Protein AF-A0A2K3K9E8-F1 (afdb_monomer)

Secondary structure (DSSP, 8-state):
--HHHHHHT---HHHHHHHHHIIIIITTSBHHHHHHHHHHTT--HHHHHHHHHHTTS-EE-TTSBEE--HHHHHHHHHHHHHT-TT-GGG-SS--SHHHHHHHHHHHHHHHHHHH-

Structure (mmCIF, N/CA/C/O backbone):
data_AF-A0A2K3K9E8-F1
#
_entry.id   AF-A0A2K3K9E8-F1
#
loop_
_atom_site.group_PDB
_atom_site.id
_atom_site.type_symbol
_atom_site.label_atom_id
_atom_site.label_alt_id
_atom_site.label_comp_id
_atom_site.label_asym_id
_atom_site.label_entity_id
_atom_site.label_seq_id
_atom_site.pdbx_PDB_ins_code
_atom_site.Cartn_x
_atom_site.Cartn_y
_atom_site.Cartn_z
_atom_site.occupancy
_atom_site.B_iso_or_equiv
_atom_site.auth_seq_id
_atom_site.auth_comp_id
_atom_site.auth_asym_id
_atom_site.auth_atom_id
_atom_site.pdbx_PDB_model_num
ATOM 1 N N . GLN A 1 1 ? 6.143 -0.439 17.349 1.00 57.16 1 GLN A N 1
ATOM 2 C CA . GLN A 1 1 ? 6.301 -1.912 17.399 1.00 57.16 1 GLN A CA 1
ATOM 3 C C . GLN A 1 1 ? 4.987 -2.731 17.473 1.00 57.16 1 GLN A C 1
ATOM 5 O O . GLN A 1 1 ? 5.067 -3.923 17.709 1.00 57.16 1 GLN A O 1
ATOM 10 N N . LYS A 1 2 ? 3.790 -2.191 17.157 1.00 65.62 2 LYS A N 1
ATOM 11 C CA . LYS A 1 2 ? 2.567 -3.010 16.907 1.00 65.62 2 LYS A CA 1
ATOM 12 C C . LYS A 1 2 ? 2.126 -3.055 15.437 1.00 65.62 2 LYS A C 1
ATOM 14 O O . LYS A 1 2 ? 1.582 -4.054 14.990 1.00 65.62 2 LYS A O 1
ATOM 19 N N . LEU A 1 3 ? 2.392 -1.986 14.687 1.00 78.06 3 LEU A N 1
ATOM 20 C CA . LEU A 1 3 ? 1.928 -1.835 13.303 1.00 78.06 3 LEU A CA 1
ATOM 21 C C . LEU A 1 3 ? 2.586 -2.844 12.351 1.00 78.06 3 LEU A C 1
ATOM 23 O O . LEU A 1 3 ? 1.885 -3.501 11.588 1.00 78.06 3 LEU A O 1
ATOM 27 N N . ARG A 1 4 ? 3.908 -3.044 12.472 1.00 89.25 4 ARG A N 1
ATOM 28 C CA . ARG A 1 4 ? 4.657 -3.995 11.633 1.00 89.25 4 ARG A CA 1
ATOM 29 C C . ARG A 1 4 ? 4.178 -5.434 11.822 1.00 89.25 4 ARG A C 1
ATOM 31 O O . ARG A 1 4 ? 4.032 -6.136 10.840 1.00 89.2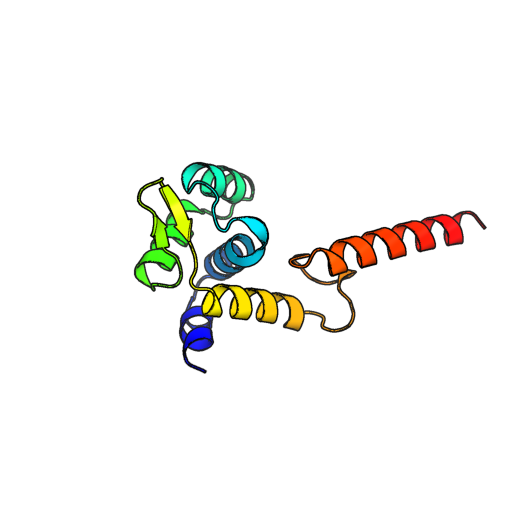5 4 ARG A O 1
ATOM 38 N N . ILE A 1 5 ? 3.792 -5.822 13.041 1.00 91.75 5 ILE A N 1
ATOM 39 C CA . ILE A 1 5 ? 3.251 -7.162 13.339 1.00 91.75 5 ILE A CA 1
ATOM 40 C C . ILE A 1 5 ? 1.990 -7.456 12.511 1.00 91.75 5 ILE A C 1
ATOM 42 O O . ILE A 1 5 ? 1.816 -8.568 12.022 1.00 91.75 5 ILE A O 1
ATOM 46 N N . SER A 1 6 ? 1.115 -6.461 12.323 1.00 91.31 6 SER A N 1
ATOM 47 C CA . SER A 1 6 ? -0.118 -6.639 11.539 1.00 91.31 6 SER A CA 1
ATOM 48 C C . SER A 1 6 ? 0.171 -6.854 10.048 1.00 91.31 6 SER A C 1
ATOM 50 O O . SER A 1 6 ? -0.521 -7.639 9.402 1.00 91.31 6 SER A O 1
ATOM 52 N N . TYR A 1 7 ? 1.207 -6.189 9.526 1.00 95.00 7 TYR A N 1
ATOM 53 C CA . TYR A 1 7 ? 1.707 -6.383 8.164 1.00 95.00 7 TYR A CA 1
ATOM 54 C C . TYR A 1 7 ? 2.465 -7.710 8.007 1.00 95.00 7 TYR A C 1
ATOM 56 O O . TYR A 1 7 ? 2.193 -8.468 7.081 1.00 95.00 7 TYR A O 1
ATOM 64 N N . ASP A 1 8 ? 3.383 -8.026 8.923 1.00 94.56 8 ASP A N 1
ATOM 65 C CA . ASP A 1 8 ? 4.199 -9.242 8.877 1.00 94.56 8 ASP A CA 1
ATOM 66 C C . ASP A 1 8 ? 3.322 -10.498 8.914 1.00 94.56 8 ASP A C 1
ATOM 68 O O . ASP A 1 8 ? 3.612 -11.461 8.204 1.00 94.56 8 ASP A O 1
ATOM 72 N N . GLY A 1 9 ? 2.212 -10.448 9.661 1.00 95.00 9 GLY A N 1
ATOM 73 C CA . GLY A 1 9 ? 1.214 -11.513 9.730 1.00 95.00 9 GLY A CA 1
ATOM 74 C C . GLY A 1 9 ? 0.343 -11.682 8.479 1.00 95.00 9 GLY A C 1
ATOM 75 O O . GLY A 1 9 ? -0.557 -12.522 8.503 1.00 95.00 9 GLY A O 1
ATOM 76 N N . LEU A 1 10 ? 0.511 -10.878 7.421 1.00 95.56 10 LEU A N 1
ATOM 77 C CA . LEU A 1 10 ? -0.083 -11.167 6.111 1.00 95.56 10 LEU A CA 1
ATOM 78 C C . LEU A 1 10 ? 0.653 -12.376 5.509 1.00 95.56 10 LEU A C 1
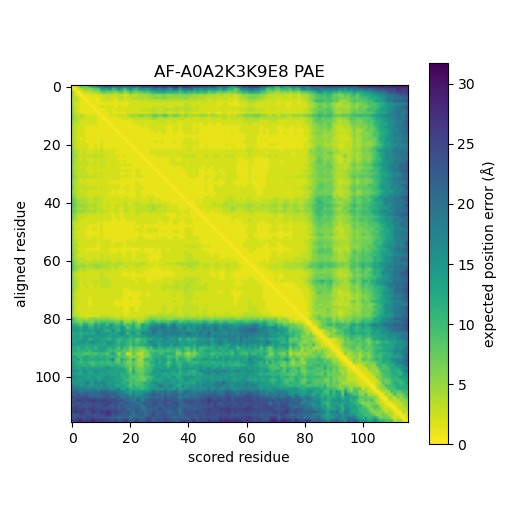ATOM 80 O O . LEU A 1 10 ? 1.856 -12.311 5.261 1.00 95.56 10 LEU A O 1
ATOM 84 N N . GLU A 1 11 ? -0.053 -13.486 5.312 1.00 91.56 11 GLU A N 1
ATOM 85 C CA . GLU A 1 11 ? 0.550 -14.738 4.821 1.00 91.56 11 GLU A CA 1
ATOM 86 C C . GLU A 1 11 ? 0.856 -14.679 3.321 1.00 91.56 11 GLU A C 1
ATOM 88 O O . GLU A 1 11 ? 1.868 -15.206 2.867 1.00 91.56 11 GLU A O 1
ATOM 93 N N . ASP A 1 12 ? 0.009 -13.984 2.565 1.00 94.69 12 ASP A N 1
ATOM 94 C CA . ASP A 1 12 ? 0.136 -13.842 1.121 1.00 94.69 12 ASP A CA 1
ATOM 95 C C . ASP A 1 12 ? 1.050 -12.658 0.755 1.00 94.69 12 ASP A C 1
ATOM 97 O O . ASP A 1 12 ? 0.791 -11.498 1.106 1.00 94.69 12 ASP A O 1
ATOM 101 N N . HIS A 1 13 ? 2.124 -12.958 0.022 1.00 93.75 13 HIS A N 1
ATOM 102 C CA . HIS A 1 13 ? 3.069 -11.969 -0.489 1.00 93.75 13 HIS A CA 1
ATOM 103 C C . HIS A 1 13 ? 2.421 -10.975 -1.458 1.00 93.75 13 HIS A C 1
ATOM 105 O O . HIS A 1 13 ? 2.749 -9.792 -1.407 1.00 93.75 13 HIS A O 1
ATOM 111 N N . THR A 1 14 ? 1.445 -11.400 -2.259 1.00 95.50 14 THR A N 1
ATOM 112 C CA . THR A 1 14 ? 0.704 -10.514 -3.161 1.00 95.50 14 THR A CA 1
ATOM 113 C C . THR A 1 14 ? -0.080 -9.459 -2.375 1.00 95.50 14 THR A C 1
ATOM 115 O O . THR A 1 14 ? -0.117 -8.293 -2.763 1.00 95.50 14 THR A O 1
ATOM 118 N N . ILE A 1 15 ? -0.638 -9.808 -1.210 1.00 97.31 15 ILE A N 1
ATOM 119 C CA . ILE A 1 15 ? -1.336 -8.841 -0.342 1.00 97.31 15 ILE A CA 1
ATOM 120 C C . ILE A 1 15 ? -0.347 -7.856 0.298 1.00 97.31 15 ILE A C 1
ATOM 122 O O . ILE A 1 15 ? -0.657 -6.668 0.435 1.00 97.31 15 ILE A O 1
ATOM 126 N N . LYS A 1 16 ? 0.858 -8.322 0.658 1.00 96.25 16 LYS A N 1
ATOM 127 C CA . LYS A 1 16 ? 1.951 -7.446 1.112 1.00 96.25 16 LYS A CA 1
ATOM 128 C C . LYS A 1 16 ? 2.358 -6.456 0.020 1.00 96.25 16 LYS A C 1
ATOM 130 O O . LYS A 1 16 ? 2.484 -5.268 0.307 1.00 96.25 16 LYS A O 1
ATOM 135 N N . ASP A 1 17 ? 2.480 -6.914 -1.221 1.00 95.19 17 ASP A N 1
ATOM 136 C CA . ASP A 1 17 ? 2.797 -6.054 -2.360 1.00 95.19 17 ASP A CA 1
ATOM 137 C C . ASP A 1 17 ? 1.715 -4.999 -2.611 1.00 95.19 17 ASP A C 1
ATOM 139 O O . ASP A 1 17 ? 2.037 -3.815 -2.717 1.00 95.19 17 ASP A O 1
ATOM 143 N N . ILE A 1 18 ? 0.434 -5.382 -2.575 1.00 97.12 18 ILE A N 1
ATOM 144 C CA . ILE A 1 18 ? -0.692 -4.439 -2.680 1.00 97.12 18 ILE A CA 1
ATOM 145 C C . ILE A 1 18 ? -0.629 -3.375 -1.575 1.00 97.12 18 ILE A C 1
ATOM 147 O O . ILE A 1 18 ? -0.854 -2.190 -1.837 1.00 97.12 18 ILE A O 1
ATOM 151 N N . PHE A 1 19 ? -0.320 -3.763 -0.333 1.00 97.19 19 PHE A N 1
ATOM 152 C CA . PHE A 1 19 ? -0.170 -2.810 0.769 1.00 97.19 19 PHE A CA 1
ATOM 153 C C . PHE A 1 19 ? 0.929 -1.778 0.479 1.00 97.19 19 PHE A C 1
ATOM 155 O O . PHE A 1 19 ? 0.705 -0.574 0.655 1.00 97.19 19 PHE A O 1
ATOM 162 N N . LEU A 1 20 ? 2.095 -2.238 0.012 1.00 95.38 20 LEU A N 1
ATOM 1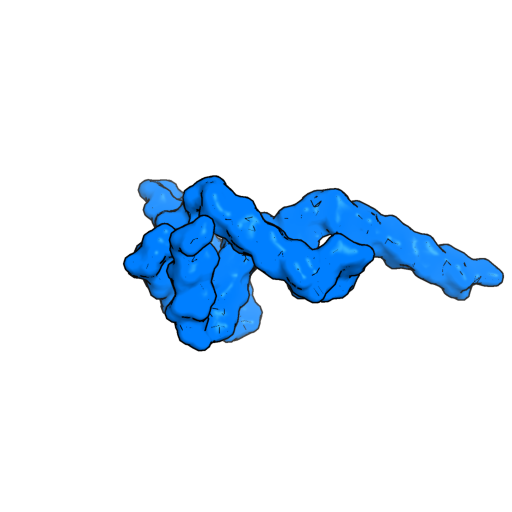63 C CA . LEU A 1 20 ? 3.228 -1.373 -0.312 1.00 95.38 20 LEU A CA 1
ATOM 164 C C . LEU A 1 20 ? 2.922 -0.461 -1.509 1.00 95.38 20 LEU A C 1
ATOM 166 O O . LEU A 1 20 ? 3.177 0.741 -1.435 1.00 95.38 20 LEU A O 1
ATOM 170 N N . ASP A 1 21 ? 2.286 -0.975 -2.561 1.00 95.25 21 ASP A N 1
ATOM 171 C CA . ASP A 1 21 ? 1.869 -0.173 -3.718 1.00 95.25 21 ASP A CA 1
ATOM 172 C C . ASP A 1 21 ? 0.898 0.936 -3.310 1.00 95.25 21 ASP A C 1
ATOM 174 O O . ASP A 1 21 ? 1.041 2.097 -3.712 1.00 95.25 21 ASP A O 1
ATOM 178 N N . ILE A 1 22 ? -0.076 0.613 -2.453 1.00 96.06 22 ILE A N 1
ATOM 179 C CA . ILE A 1 22 ? -1.046 1.598 -1.980 1.00 96.06 22 ILE A CA 1
ATOM 180 C C . ILE A 1 22 ? -0.365 2.680 -1.147 1.00 96.06 22 ILE A C 1
ATOM 182 O O . ILE A 1 22 ? -0.629 3.862 -1.378 1.00 96.06 22 ILE A O 1
ATOM 186 N N . CYS A 1 23 ? 0.512 2.308 -0.210 1.00 94.06 23 CYS A N 1
ATOM 187 C CA . CYS A 1 23 ? 1.166 3.269 0.679 1.00 94.06 23 CYS A CA 1
ATOM 188 C C . CYS A 1 23 ? 2.104 4.241 -0.066 1.00 94.06 23 CYS A C 1
ATOM 190 O O . CYS A 1 23 ? 2.270 5.395 0.355 1.00 94.06 23 CYS A O 1
ATOM 192 N N . CYS A 1 24 ? 2.665 3.798 -1.193 1.00 91.06 24 CYS A N 1
ATOM 193 C CA . CYS A 1 24 ? 3.549 4.597 -2.027 1.00 91.06 24 CYS A CA 1
ATOM 194 C C . CYS A 1 24 ? 2.784 5.472 -3.023 1.00 91.06 24 CYS A C 1
ATOM 196 O O . CYS A 1 24 ? 3.043 6.674 -3.086 1.00 91.06 24 CYS A O 1
ATOM 198 N N . PHE A 1 25 ? 1.805 4.917 -3.744 1.00 90.88 25 PHE A N 1
ATOM 199 C CA . PHE A 1 25 ? 1.271 5.564 -4.949 1.00 90.88 25 PHE A CA 1
ATOM 200 C C . PHE A 1 25 ? -0.234 5.854 -4.918 1.00 90.88 25 PHE A C 1
ATOM 202 O O . PHE A 1 25 ? -0.696 6.794 -5.571 1.00 90.88 25 PHE A O 1
ATOM 209 N N . PHE A 1 26 ? -1.023 5.070 -4.176 1.00 95.31 26 PHE A N 1
ATOM 210 C CA . PHE A 1 26 ? -2.481 5.042 -4.364 1.00 95.31 26 PHE A CA 1
ATOM 211 C C . PHE A 1 26 ? -3.324 5.579 -3.198 1.00 95.31 26 PHE A C 1
ATOM 213 O O . PHE A 1 26 ? -4.557 5.578 -3.286 1.00 95.31 26 PHE A O 1
ATOM 220 N N . ILE A 1 27 ? -2.716 6.116 -2.135 1.00 95.81 27 ILE A N 1
ATOM 221 C CA . ILE A 1 27 ? -3.465 6.857 -1.103 1.00 95.81 27 ILE A CA 1
ATOM 222 C C . ILE A 1 27 ? -4.246 8.017 -1.749 1.00 95.81 27 ILE A C 1
ATOM 224 O O . ILE A 1 27 ? -3.715 8.808 -2.526 1.00 95.81 27 ILE A O 1
ATOM 228 N N . GLY A 1 28 ? -5.536 8.127 -1.422 1.00 96.44 28 GLY A N 1
ATOM 229 C CA . GLY A 1 28 ? -6.442 9.152 -1.944 1.00 96.44 28 GLY A CA 1
ATOM 230 C C . GLY A 1 28 ? -6.999 8.864 -3.344 1.00 96.44 28 GLY A C 1
ATOM 231 O O . GLY A 1 28 ? -7.761 9.678 -3.877 1.00 96.44 28 GLY A O 1
ATOM 232 N N . LYS A 1 29 ? -6.659 7.724 -3.957 1.00 98.12 29 LYS A N 1
ATOM 233 C CA . LYS A 1 29 ? -7.225 7.280 -5.241 1.00 98.12 29 LYS A CA 1
ATOM 234 C C . LYS A 1 29 ? -8.481 6.434 -5.021 1.00 98.12 29 LYS A C 1
ATOM 236 O O . LYS A 1 29 ? -8.665 5.849 -3.956 1.00 98.12 29 LYS A O 1
ATOM 241 N N . LYS A 1 30 ? -9.375 6.399 -6.017 1.00 98.31 30 LYS A N 1
ATOM 242 C CA . LYS A 1 30 ? -10.621 5.612 -5.956 1.00 98.31 30 LYS A CA 1
ATOM 243 C C . LYS A 1 30 ? -10.302 4.115 -5.948 1.00 98.31 30 LYS A C 1
ATOM 245 O O . LYS A 1 30 ? -9.496 3.683 -6.762 1.00 98.31 30 LYS A O 1
ATOM 250 N N . ARG A 1 31 ? -10.988 3.327 -5.116 1.00 98.06 31 ARG A N 1
ATOM 251 C CA . ARG A 1 31 ? -10.785 1.871 -5.015 1.00 98.06 31 ARG A CA 1
ATOM 252 C C . ARG A 1 31 ? -10.854 1.164 -6.371 1.00 98.06 31 ARG A C 1
ATOM 254 O O . ARG A 1 31 ? -9.962 0.381 -6.667 1.00 98.06 31 ARG A O 1
ATOM 261 N N . ALA A 1 32 ? -11.872 1.462 -7.183 1.00 97.62 32 ALA A N 1
ATOM 262 C CA . ALA A 1 32 ? -12.051 0.836 -8.499 1.00 97.62 32 ALA A CA 1
ATOM 263 C C . ALA A 1 32 ? -10.832 1.068 -9.407 1.00 97.62 32 ALA A C 1
ATOM 265 O O . ALA A 1 32 ? -10.224 0.116 -9.867 1.00 97.62 32 ALA A O 1
ATOM 266 N N . TYR A 1 33 ? -10.384 2.323 -9.517 1.00 98.00 33 TYR A N 1
ATOM 267 C CA . TYR A 1 33 ? -9.191 2.689 -10.289 1.00 98.00 33 TYR A CA 1
ATOM 268 C C . TYR A 1 33 ? -7.933 1.934 -9.838 1.00 98.00 33 TYR A C 1
ATOM 270 O O . TYR A 1 33 ? -7.145 1.479 -10.658 1.00 98.00 33 TYR A O 1
ATOM 278 N N . VAL A 1 34 ? -7.735 1.807 -8.524 1.00 97.88 34 VAL A N 1
ATOM 279 C CA . VAL A 1 34 ? -6.581 1.082 -7.975 1.00 97.88 34 VAL A CA 1
ATOM 280 C 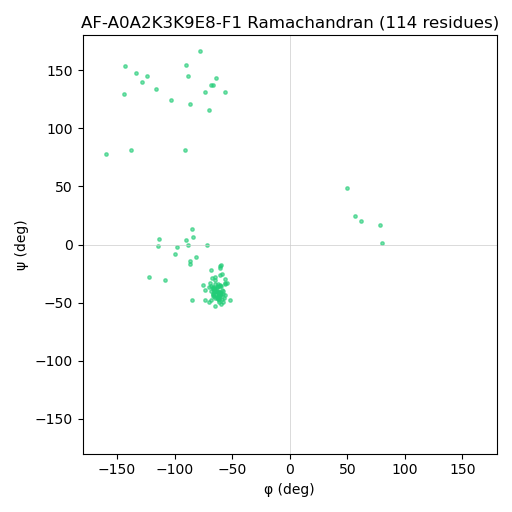C . VAL A 1 34 ? -6.691 -0.413 -8.263 1.00 97.88 34 VAL A C 1
ATOM 282 O O . VAL A 1 34 ? -5.697 -1.037 -8.617 1.00 97.88 34 VAL A O 1
ATOM 285 N N . SER A 1 35 ? -7.897 -0.973 -8.155 1.00 97.88 35 SER A N 1
ATOM 286 C CA . SER A 1 35 ? -8.144 -2.394 -8.413 1.00 97.88 35 SER A CA 1
ATOM 287 C C . SER A 1 35 ? -7.897 -2.727 -9.883 1.00 97.88 35 SER A C 1
ATOM 289 O O . SER A 1 35 ? -7.185 -3.683 -10.157 1.00 97.88 35 SER A O 1
ATOM 291 N N . ASP A 1 36 ? -8.372 -1.895 -10.816 1.00 98.00 36 ASP A N 1
ATOM 292 C CA . ASP A 1 36 ? -8.158 -2.077 -12.258 1.00 98.00 36 ASP A CA 1
ATOM 293 C C . ASP A 1 36 ? -6.666 -2.134 -12.617 1.00 98.00 36 ASP A C 1
ATOM 295 O O . ASP A 1 36 ? -6.230 -3.032 -13.337 1.00 98.00 36 ASP A O 1
ATOM 299 N N . ILE A 1 37 ? -5.862 -1.212 -12.075 1.00 97.50 37 ILE A N 1
ATOM 300 C CA . ILE A 1 37 ? -4.414 -1.169 -12.329 1.00 97.50 37 ILE A CA 1
ATOM 301 C C . ILE A 1 37 ? -3.724 -2.413 -11.775 1.00 97.50 37 ILE A C 1
ATOM 303 O O . ILE A 1 37 ? -2.995 -3.090 -12.495 1.00 97.50 37 ILE A O 1
ATOM 307 N N . LEU A 1 38 ? -3.951 -2.721 -10.499 1.00 96.25 38 LEU A N 1
ATOM 308 C CA . LEU A 1 38 ? -3.262 -3.821 -9.828 1.00 96.25 38 LEU A CA 1
ATOM 309 C C . LEU A 1 38 ? -3.721 -5.191 -10.367 1.00 96.25 38 LEU A C 1
ATOM 311 O O . LEU A 1 38 ? -2.909 -6.107 -10.484 1.00 96.25 38 LEU A O 1
ATOM 315 N N . ASN A 1 39 ? -4.986 -5.329 -10.775 1.00 95.38 39 ASN A N 1
ATOM 316 C CA . ASN A 1 39 ? -5.483 -6.510 -11.487 1.00 95.38 39 ASN A CA 1
ATOM 317 C C . ASN A 1 39 ? -4.857 -6.645 -12.878 1.00 95.38 39 ASN A C 1
ATOM 319 O O . ASN A 1 39 ? -4.517 -7.757 -13.275 1.00 95.38 39 ASN A O 1
ATOM 323 N N . GLY A 1 40 ? -4.644 -5.533 -13.590 1.00 95.06 40 GLY A N 1
ATOM 324 C CA . GLY A 1 40 ? -3.878 -5.517 -14.840 1.00 95.06 40 GLY A CA 1
ATOM 325 C C . GLY A 1 40 ? -2.443 -6.034 -14.675 1.00 95.06 40 GLY A C 1
ATOM 326 O O . GLY A 1 40 ? -1.881 -6.582 -15.620 1.00 95.06 40 GLY A O 1
ATOM 327 N N . CYS A 1 41 ? -1.883 -5.937 -13.464 1.00 91.88 41 CYS A N 1
ATOM 328 C CA . CYS A 1 41 ? -0.588 -6.507 -13.085 1.00 91.88 41 CYS A CA 1
ATOM 329 C C . CYS A 1 41 ? -0.667 -7.946 -12.532 1.00 91.88 41 CYS A C 1
ATOM 331 O O . CYS A 1 41 ? 0.349 -8.481 -12.099 1.00 91.88 41 CYS A O 1
ATOM 333 N N . GLY A 1 42 ? -1.847 -8.579 -12.511 1.00 91.62 42 GLY A N 1
ATOM 334 C CA . GLY A 1 42 ? -2.033 -9.946 -12.008 1.00 91.62 42 GLY A CA 1
ATOM 335 C C . GLY A 1 42 ? -2.084 -10.080 -10.480 1.00 91.62 42 GLY A C 1
ATOM 336 O O . GLY A 1 42 ? -1.929 -11.183 -9.968 1.00 91.62 42 GLY A O 1
ATOM 337 N N . LEU A 1 43 ? -2.306 -8.987 -9.736 1.00 91.75 43 LEU A N 1
ATOM 338 C CA . LEU A 1 43 ? -2.243 -8.992 -8.265 1.00 91.75 43 LEU A CA 1
ATOM 339 C C . LEU A 1 43 ? -3.566 -9.350 -7.565 1.00 91.75 43 LEU A C 1
ATOM 341 O O . LEU A 1 43 ? -3.607 -9.374 -6.342 1.00 91.75 43 LEU A O 1
ATOM 345 N N . HIS A 1 44 ? -4.659 -9.610 -8.291 1.00 93.31 44 HIS A N 1
ATOM 346 C CA . HIS A 1 44 ? -5.968 -9.945 -7.692 1.00 93.31 44 HIS A CA 1
ATOM 347 C C . HIS A 1 44 ? -6.401 -8.956 -6.585 1.00 93.31 44 HIS A C 1
ATOM 349 O O . HIS A 1 44 ? -6.805 -9.321 -5.475 1.00 93.31 44 HIS A O 1
ATOM 355 N N . ALA A 1 45 ? -6.296 -7.670 -6.906 1.00 95.75 45 ALA A N 1
ATOM 356 C CA . ALA A 1 45 ? -6.385 -6.536 -6.005 1.00 95.75 45 ALA A CA 1
ATOM 357 C C . ALA A 1 45 ? -7.678 -6.474 -5.192 1.00 95.75 45 ALA A C 1
ATOM 359 O O . ALA A 1 45 ? -7.647 -6.035 -4.046 1.00 95.75 45 ALA A O 1
ATOM 360 N N . ASP A 1 46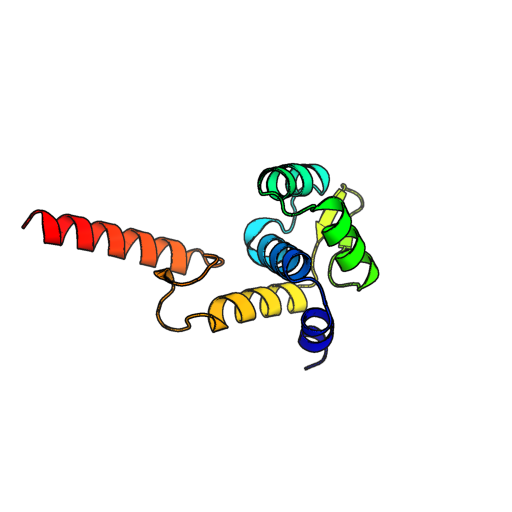 ? -8.806 -6.928 -5.739 1.00 96.81 46 ASP A N 1
ATOM 361 C CA . ASP A 1 46 ? -10.086 -6.914 -5.028 1.00 96.81 46 ASP A CA 1
ATOM 362 C C . ASP A 1 46 ? -10.051 -7.747 -3.742 1.00 96.81 46 ASP A C 1
ATOM 364 O O . ASP A 1 46 ? -10.551 -7.296 -2.706 1.00 96.81 46 ASP A O 1
ATOM 368 N N . ILE A 1 47 ? -9.414 -8.924 -3.796 1.00 96.62 47 ILE A N 1
ATOM 369 C CA . ILE A 1 47 ? -9.242 -9.821 -2.647 1.00 96.62 47 ILE A CA 1
ATOM 370 C C . ILE A 1 47 ? -8.251 -9.199 -1.664 1.00 96.62 47 ILE A C 1
ATOM 372 O O . ILE A 1 47 ? -8.557 -9.063 -0.478 1.00 96.62 47 ILE A O 1
ATOM 376 N N . GLY A 1 48 ? -7.090 -8.754 -2.152 1.00 97.38 48 GLY A N 1
ATOM 377 C CA . GLY A 1 48 ? -6.068 -8.159 -1.291 1.00 97.38 48 GLY A CA 1
ATOM 378 C C . GLY A 1 48 ? -6.555 -6.897 -0.574 1.00 97.38 48 GLY A C 1
ATOM 379 O O . GLY A 1 48 ? -6.361 -6.758 0.631 1.00 97.38 48 GLY A O 1
ATOM 380 N N . ILE A 1 49 ? -7.268 -6.005 -1.268 1.00 98.00 49 ILE A N 1
ATOM 381 C CA . ILE A 1 49 ? -7.857 -4.795 -0.676 1.00 98.00 49 ILE A CA 1
ATOM 382 C C . ILE A 1 49 ? -8.888 -5.156 0.397 1.00 98.00 49 ILE A C 1
ATOM 384 O O . ILE A 1 49 ? -8.906 -4.506 1.442 1.00 98.00 49 ILE A O 1
ATOM 388 N N . ALA A 1 50 ? -9.724 -6.177 0.176 1.00 97.94 50 ALA A N 1
ATOM 389 C CA . ALA A 1 50 ? -10.683 -6.632 1.182 1.00 97.94 50 ALA A CA 1
ATOM 390 C C . ALA A 1 50 ? -9.974 -7.117 2.459 1.00 97.94 50 ALA A C 1
ATOM 392 O O . ALA A 1 50 ? -10.281 -6.632 3.546 1.00 97.94 50 ALA A O 1
ATOM 393 N N . VAL A 1 51 ? -8.943 -7.959 2.325 1.00 97.81 51 VAL A N 1
ATOM 394 C CA . VAL A 1 51 ? -8.149 -8.455 3.465 1.00 97.81 51 VAL A CA 1
ATOM 395 C C . VAL A 1 51 ? -7.464 -7.316 4.228 1.00 97.81 51 VAL A C 1
ATOM 397 O O . VAL A 1 51 ? -7.440 -7.311 5.462 1.00 97.81 51 VAL A O 1
ATOM 400 N N . LEU A 1 52 ? -6.919 -6.322 3.522 1.00 98.00 52 LEU A N 1
ATOM 401 C CA . LEU A 1 52 ? -6.292 -5.161 4.158 1.00 98.00 52 LEU A CA 1
ATOM 402 C C . LEU A 1 52 ? -7.302 -4.307 4.939 1.00 98.00 52 LEU A C 1
ATOM 404 O O . LEU A 1 52 ? -6.946 -3.755 5.983 1.00 98.00 52 LEU A O 1
ATOM 408 N N . ILE A 1 53 ? -8.548 -4.203 4.467 1.00 97.75 53 ILE A N 1
ATOM 409 C CA . ILE A 1 53 ? -9.630 -3.517 5.187 1.00 97.75 53 ILE A CA 1
ATOM 410 C C . ILE A 1 53 ? -10.018 -4.300 6.443 1.00 97.75 53 ILE A C 1
ATOM 412 O O . ILE A 1 53 ? -10.066 -3.714 7.525 1.00 97.75 53 ILE A O 1
ATOM 416 N N . ASP A 1 54 ? -10.215 -5.614 6.326 1.00 97.25 54 ASP A N 1
ATOM 417 C CA . ASP A 1 54 ? -10.594 -6.481 7.450 1.00 97.25 54 ASP A CA 1
ATOM 418 C C . ASP A 1 54 ? -9.543 -6.459 8.568 1.00 97.25 54 ASP A C 1
ATOM 420 O O . ASP A 1 54 ? -9.869 -6.448 9.755 1.00 97.25 54 ASP A O 1
ATOM 424 N N . ARG A 1 55 ? -8.260 -6.352 8.201 1.00 95.62 55 ARG A N 1
ATOM 425 C CA . ARG A 1 55 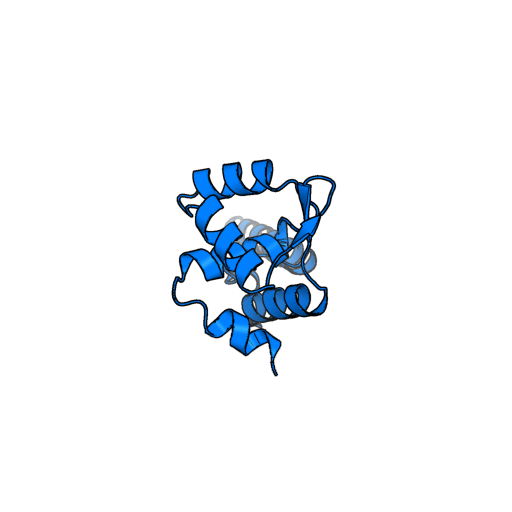? -7.146 -6.210 9.151 1.00 95.62 55 ARG A CA 1
ATOM 426 C C . ARG A 1 55 ? -6.894 -4.779 9.620 1.00 95.62 55 ARG A C 1
ATOM 428 O O . ARG A 1 55 ? -5.911 -4.531 10.314 1.00 95.62 55 ARG A O 1
ATOM 435 N N . SER A 1 56 ? -7.757 -3.827 9.260 1.00 95.50 56 SER A N 1
ATOM 436 C CA . SER A 1 56 ? -7.619 -2.403 9.604 1.00 95.50 56 SER A CA 1
ATOM 437 C C . SER A 1 56 ? -6.296 -1.770 9.137 1.00 95.50 56 SER A C 1
ATOM 439 O O . SER A 1 56 ? -5.843 -0.765 9.688 1.00 95.50 56 SER A O 1
ATOM 441 N N . LEU A 1 57 ? -5.676 -2.345 8.104 1.00 97.00 57 LEU A N 1
ATOM 442 C CA . LEU A 1 57 ? -4.470 -1.829 7.453 1.00 97.00 57 LEU A CA 1
ATOM 443 C C . LEU A 1 57 ? -4.805 -0.819 6.349 1.00 97.00 57 LEU A C 1
ATOM 445 O O . LEU A 1 57 ? -3.952 -0.038 5.927 1.00 97.00 57 LEU A O 1
ATOM 449 N N . LEU A 1 58 ? -6.057 -0.814 5.898 1.00 97.94 58 LEU A N 1
ATOM 450 C CA . LEU A 1 58 ? -6.581 0.074 4.874 1.00 97.94 58 LEU A CA 1
ATOM 451 C C . LEU A 1 58 ? -8.021 0.469 5.209 1.00 97.94 58 LEU A C 1
ATOM 453 O O . LEU A 1 58 ? -8.746 -0.256 5.884 1.00 97.94 58 LEU A O 1
ATOM 457 N N . LYS A 1 59 ? -8.457 1.628 4.724 1.00 97.94 59 LYS A N 1
ATOM 458 C CA . LYS A 1 59 ? -9.838 2.094 4.839 1.00 97.94 59 LYS A CA 1
ATOM 459 C C . LYS A 1 59 ? -10.329 2.619 3.498 1.00 97.94 59 LYS A C 1
ATOM 461 O O . LYS A 1 59 ? -9.567 3.217 2.742 1.00 97.94 59 LYS A O 1
ATOM 466 N N . VAL A 1 60 ? -11.623 2.456 3.238 1.00 97.81 60 VAL A N 1
ATOM 467 C CA . VAL A 1 60 ? -12.322 3.138 2.143 1.00 97.81 60 VAL A CA 1
ATOM 468 C C . VAL A 1 60 ? -13.142 4.282 2.731 1.00 97.81 60 VAL A C 1
ATOM 470 O O . VAL A 1 60 ? -13.933 4.097 3.656 1.00 97.81 60 VAL A O 1
ATOM 473 N N . GLU A 1 61 ? -12.917 5.492 2.236 1.00 97.25 61 GLU A N 1
ATOM 474 C CA . GLU A 1 61 ? -13.678 6.677 2.621 1.00 97.25 61 GLU A CA 1
ATOM 475 C C . GLU A 1 61 ? -15.052 6.719 1.937 1.00 97.25 61 GLU A C 1
ATOM 477 O O . GLU A 1 61 ? -15.306 6.025 0.954 1.00 97.25 61 GLU A O 1
ATOM 482 N N . LYS A 1 62 ? -15.942 7.602 2.410 1.00 96.44 62 LYS A N 1
ATOM 483 C CA . LYS A 1 62 ? -17.296 7.778 1.845 1.00 96.44 62 LYS A CA 1
ATOM 484 C C . LYS A 1 62 ? -17.297 8.102 0.343 1.00 96.44 62 LYS A C 1
ATOM 486 O O . LYS A 1 62 ? -18.233 7.753 -0.360 1.00 96.44 62 LYS A O 1
ATOM 491 N N . ASN A 1 63 ? -16.249 8.760 -0.151 1.00 96.56 63 ASN A N 1
ATOM 492 C CA . ASN A 1 63 ? -16.052 9.099 -1.567 1.00 96.56 63 ASN A CA 1
ATOM 493 C C . ASN A 1 63 ? -15.404 7.953 -2.383 1.00 96.56 63 ASN A C 1
ATOM 495 O O . ASN A 1 63 ? -14.926 8.183 -3.497 1.00 96.56 63 ASN A O 1
ATOM 499 N N . ASN A 1 64 ? -15.359 6.740 -1.820 1.00 96.69 64 ASN A N 1
ATOM 500 C CA . ASN A 1 64 ? -14.731 5.541 -2.371 1.00 96.69 64 ASN A CA 1
ATOM 501 C C . ASN A 1 64 ? -13.207 5.651 -2.582 1.00 96.69 64 ASN A C 1
ATOM 503 O O . ASN A 1 64 ? -12.635 4.911 -3.387 1.00 96.69 64 ASN A O 1
ATOM 507 N N . LYS A 1 65 ? -12.530 6.585 -1.901 1.00 98.25 65 LYS A N 1
ATOM 508 C CA . LYS A 1 65 ? -11.068 6.705 -1.942 1.00 98.25 65 LYS A CA 1
ATOM 509 C C . LYS A 1 65 ? -10.406 5.844 -0.878 1.00 98.25 65 LYS A C 1
ATOM 511 O O . LYS A 1 65 ? -10.919 5.701 0.230 1.00 98.25 65 LYS A O 1
ATOM 516 N N . LEU A 1 66 ? -9.245 5.300 -1.217 1.00 98.38 66 LEU A N 1
ATOM 517 C CA . LEU A 1 66 ? -8.402 4.566 -0.287 1.00 98.38 66 LEU A CA 1
ATOM 518 C C . LEU A 1 66 ? -7.717 5.535 0.681 1.00 98.38 66 LEU A C 1
ATOM 520 O O . LEU A 1 66 ? -7.098 6.515 0.263 1.00 98.38 66 LEU A O 1
ATOM 524 N N . ARG A 1 67 ? -7.787 5.239 1.977 1.00 97.75 67 ARG A N 1
ATOM 525 C CA . ARG A 1 67 ? -7.079 5.955 3.038 1.00 97.75 67 ARG A CA 1
ATOM 526 C C . ARG A 1 67 ? -6.312 4.962 3.897 1.00 97.75 67 ARG A C 1
ATOM 528 O O . ARG A 1 67 ? -6.814 3.899 4.245 1.00 97.75 67 ARG A O 1
ATOM 535 N N . MET A 1 68 ? -5.104 5.353 4.271 1.00 96.50 68 MET A N 1
ATOM 536 C CA . MET A 1 68 ? -4.254 4.636 5.210 1.00 96.50 68 MET A CA 1
ATOM 537 C C . MET A 1 68 ? -3.894 5.597 6.345 1.00 96.50 68 MET A C 1
ATOM 539 O O . MET A 1 68 ? -3.766 6.803 6.114 1.00 96.50 68 MET A O 1
ATOM 543 N N . HIS A 1 69 ? -3.784 5.084 7.572 1.00 94.88 69 HIS A N 1
ATOM 544 C CA . HIS A 1 69 ? -3.321 5.891 8.701 1.00 94.88 69 HIS A CA 1
ATOM 545 C C . HIS A 1 69 ? -1.873 6.332 8.452 1.00 94.88 69 HIS A C 1
ATOM 547 O O . HIS A 1 69 ? -1.091 5.547 7.918 1.00 94.88 69 HIS A O 1
ATOM 553 N N . ASP A 1 70 ? -1.494 7.547 8.851 1.00 93.88 70 ASP A N 1
ATOM 554 C CA . ASP A 1 70 ? -0.164 8.086 8.522 1.00 93.88 70 ASP A CA 1
ATOM 555 C C . ASP A 1 70 ? 0.959 7.183 9.058 1.00 93.88 70 ASP A C 1
ATOM 557 O O . ASP A 1 70 ? 1.874 6.843 8.321 1.00 93.88 70 ASP A O 1
ATOM 561 N N . LEU A 1 71 ? 0.804 6.635 10.269 1.00 94.31 71 LEU A N 1
ATOM 562 C CA . LEU A 1 71 ? 1.750 5.654 10.820 1.00 94.31 71 LEU A CA 1
ATOM 563 C C . LEU A 1 71 ? 1.903 4.371 9.976 1.00 94.31 71 LEU A C 1
ATOM 565 O O . LEU A 1 71 ? 2.992 3.809 9.917 1.00 94.31 71 LEU A O 1
ATOM 569 N N . LEU A 1 72 ? 0.826 3.881 9.350 1.00 95.31 72 LEU A N 1
ATOM 570 C CA . LEU A 1 72 ? 0.883 2.706 8.469 1.00 95.31 72 LEU A CA 1
ATOM 571 C C . LEU A 1 72 ? 1.549 3.056 7.138 1.00 95.31 72 LEU A C 1
ATOM 573 O O . LEU A 1 72 ? 2.353 2.272 6.639 1.00 95.31 72 LEU A O 1
ATOM 577 N N . ARG A 1 73 ? 1.259 4.247 6.601 1.00 93.62 73 ARG A N 1
ATOM 578 C CA . ARG A 1 73 ? 1.918 4.767 5.399 1.00 93.62 73 ARG A CA 1
ATOM 579 C C . ARG A 1 73 ? 3.420 4.893 5.622 1.00 93.62 73 ARG A C 1
ATOM 581 O O . ARG A 1 73 ? 4.199 4.397 4.815 1.00 93.62 73 ARG A O 1
ATOM 588 N N . ASP A 1 74 ? 3.814 5.547 6.706 1.00 91.94 74 ASP A N 1
ATOM 589 C CA . ASP A 1 74 ? 5.216 5.835 6.997 1.00 91.94 74 ASP A CA 1
ATOM 590 C C . ASP A 1 74 ? 5.982 4.532 7.280 1.00 91.94 74 ASP A C 1
ATOM 592 O O . ASP A 1 74 ? 7.097 4.351 6.797 1.00 91.94 74 ASP A O 1
ATOM 596 N N . MET A 1 75 ? 5.345 3.567 7.954 1.00 94.06 75 MET A N 1
ATOM 597 C CA . MET A 1 75 ? 5.883 2.213 8.109 1.00 94.06 75 MET A CA 1
ATOM 598 C C . MET A 1 75 ? 6.046 1.487 6.766 1.00 94.06 75 MET A C 1
ATOM 600 O O . MET A 1 75 ? 7.096 0.899 6.529 1.00 94.06 75 MET A O 1
ATOM 604 N N . GLY A 1 76 ? 5.039 1.508 5.887 1.00 92.31 76 GLY A N 1
ATOM 605 C CA . GLY A 1 76 ? 5.124 0.866 4.571 1.00 92.31 76 GLY A CA 1
ATOM 606 C C . GLY A 1 76 ? 6.261 1.433 3.721 1.00 92.31 76 GLY A C 1
ATOM 607 O O . GLY A 1 76 ? 7.047 0.683 3.150 1.00 92.31 76 GLY A O 1
ATOM 608 N N . ARG A 1 77 ? 6.425 2.759 3.727 1.00 89.69 77 ARG A N 1
ATOM 609 C CA . ARG A 1 77 ? 7.537 3.433 3.042 1.00 89.69 77 ARG A CA 1
ATOM 610 C C . ARG A 1 77 ? 8.899 3.087 3.644 1.00 89.69 77 ARG A C 1
ATOM 612 O O . ARG A 1 77 ? 9.850 2.885 2.897 1.00 89.69 77 ARG A O 1
ATOM 619 N N . ALA A 1 78 ? 8.991 2.962 4.970 1.00 88.44 78 ALA A N 1
ATOM 620 C CA . ALA A 1 78 ? 10.212 2.494 5.625 1.00 88.44 78 ALA A CA 1
ATOM 621 C C . ALA A 1 78 ? 10.571 1.057 5.204 1.00 88.44 78 ALA A C 1
ATOM 623 O O . ALA A 1 78 ? 11.731 0.790 4.912 1.00 88.44 78 ALA A O 1
ATOM 624 N N . ILE A 1 79 ? 9.584 0.159 5.084 1.00 89.50 79 ILE A N 1
ATOM 625 C CA . ILE A 1 79 ? 9.793 -1.219 4.605 1.00 89.50 79 ILE A CA 1
ATOM 626 C C . ILE A 1 79 ? 10.341 -1.235 3.171 1.00 89.50 79 ILE A C 1
ATOM 628 O O . ILE A 1 79 ? 11.245 -2.012 2.875 1.00 89.50 79 ILE A O 1
ATOM 632 N N . VAL A 1 80 ? 9.839 -0.369 2.283 1.00 86.44 80 VAL A N 1
ATOM 633 C CA . VAL A 1 80 ? 10.403 -0.243 0.928 1.00 86.44 80 VAL A CA 1
ATOM 634 C C . VAL A 1 80 ? 11.867 0.197 0.990 1.00 86.44 80 VAL A C 1
ATOM 636 O O . VAL A 1 80 ? 12.716 -0.434 0.360 1.00 86.44 80 VAL A O 1
ATOM 639 N N . GLY A 1 81 ? 12.180 1.207 1.806 1.00 78.12 81 GLY A N 1
ATOM 640 C CA . GLY A 1 81 ? 13.547 1.705 1.978 1.00 78.12 81 GLY A CA 1
ATOM 641 C C . GLY A 1 81 ? 14.520 0.697 2.607 1.00 78.12 81 GLY A C 1
ATOM 642 O O . GLY A 1 81 ? 15.704 0.699 2.271 1.00 78.12 81 GLY A O 1
ATOM 643 N N . GLU A 1 82 ? 14.039 -0.208 3.470 1.00 78.75 82 GLU A N 1
ATOM 644 C CA . GLU A 1 82 ? 14.841 -1.291 4.070 1.00 78.75 82 GLU A CA 1
ATOM 645 C C . GLU A 1 82 ? 15.424 -2.248 3.015 1.00 78.75 82 GLU A C 1
ATOM 647 O O . GLU A 1 82 ? 16.467 -2.855 3.255 1.00 78.75 82 GLU A O 1
ATOM 652 N N . SER A 1 83 ? 14.790 -2.373 1.841 1.00 66.19 83 SER A N 1
ATOM 653 C CA . SER A 1 83 ? 15.209 -3.330 0.809 1.00 66.19 83 SER A CA 1
ATOM 654 C C . SER A 1 83 ? 16.565 -3.001 0.169 1.00 66.19 83 SER A C 1
ATOM 656 O O . SER A 1 83 ? 17.282 -3.921 -0.225 1.00 66.19 83 SER A O 1
ATOM 658 N N . SER A 1 84 ? 16.963 -1.723 0.094 1.00 64.94 84 SER A N 1
ATOM 659 C CA . SER A 1 84 ? 18.319 -1.299 -0.305 1.00 64.94 84 SER A CA 1
ATOM 660 C C . SER A 1 84 ? 18.628 0.134 0.171 1.00 64.94 84 SER A C 1
ATOM 662 O O . SER A 1 84 ? 18.635 1.069 -0.627 1.00 64.94 84 SER A O 1
ATOM 664 N N . PRO A 1 85 ? 18.957 0.348 1.459 1.00 61.69 85 PRO A N 1
ATOM 665 C CA . PRO A 1 85 ? 18.995 1.678 2.091 1.00 61.69 85 PRO A CA 1
ATOM 666 C C . PRO A 1 85 ? 19.956 2.707 1.472 1.00 61.69 85 PRO A C 1
ATOM 668 O O . PRO A 1 85 ? 19.858 3.890 1.773 1.00 61.69 85 PRO A O 1
ATOM 671 N N . LYS A 1 86 ? 20.924 2.261 0.664 1.00 63.19 86 LYS A N 1
ATOM 672 C CA . LYS A 1 86 ? 21.948 3.102 0.019 1.00 63.19 86 LYS A CA 1
ATOM 673 C C . LYS A 1 86 ? 21.833 3.140 -1.503 1.00 63.19 86 LYS A C 1
ATOM 675 O O . LYS A 1 86 ? 22.667 3.756 -2.153 1.00 63.19 86 LYS A O 1
ATOM 680 N N . GLU A 1 87 ? 20.869 2.419 -2.067 1.00 63.66 87 GLU A N 1
ATOM 681 C CA . GLU A 1 87 ? 20.728 2.261 -3.511 1.00 63.66 87 GLU A CA 1
ATOM 682 C C . GLU A 1 87 ? 19.251 2.361 -3.902 1.00 63.66 87 GLU A C 1
ATOM 684 O O . GLU A 1 87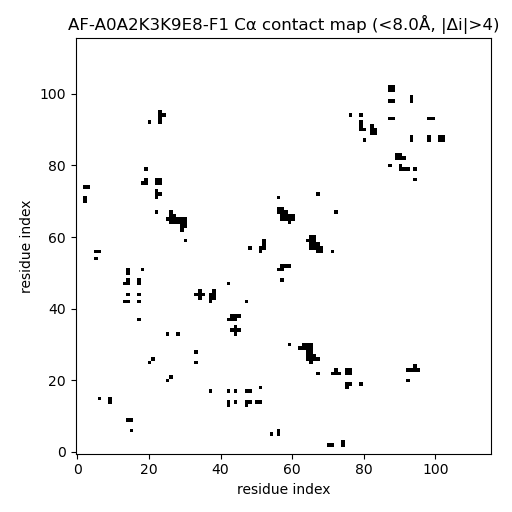 ? 18.603 1.331 -4.109 1.00 63.66 87 GLU A O 1
ATOM 689 N N . PRO A 1 88 ? 18.708 3.584 -4.024 1.00 64.62 88 PRO A N 1
ATOM 690 C CA . PRO A 1 88 ? 17.311 3.799 -4.408 1.00 64.62 88 PRO A CA 1
ATOM 691 C C . PRO A 1 88 ? 16.958 3.129 -5.740 1.00 64.62 88 PRO A C 1
ATOM 693 O O . PRO A 1 88 ? 15.888 2.552 -5.891 1.00 64.62 88 PRO A O 1
ATOM 696 N N . ALA A 1 89 ? 17.915 3.075 -6.674 1.00 62.22 89 ALA A N 1
ATOM 697 C CA . ALA A 1 89 ? 17.787 2.377 -7.957 1.00 62.22 89 ALA A CA 1
ATOM 698 C C . ALA A 1 89 ? 17.538 0.860 -7.845 1.00 62.22 89 ALA A C 1
ATOM 700 O O . ALA A 1 89 ? 17.119 0.240 -8.819 1.00 62.22 89 ALA A O 1
ATOM 701 N N . LYS A 1 90 ? 17.823 0.247 -6.689 1.00 64.19 90 LYS A N 1
ATOM 702 C CA . LYS A 1 90 ? 17.552 -1.173 -6.419 1.00 64.19 90 LYS A CA 1
ATOM 703 C C . LYS A 1 90 ? 16.254 -1.395 -5.644 1.00 64.19 90 LYS A C 1
ATOM 705 O O . LYS A 1 90 ? 15.901 -2.544 -5.381 1.00 64.19 90 LYS A O 1
ATOM 710 N N . HIS A 1 91 ? 15.544 -0.334 -5.255 1.00 68.75 91 HIS A N 1
ATOM 711 C CA . HIS A 1 91 ? 14.258 -0.480 -4.580 1.00 68.75 91 HIS A CA 1
ATOM 712 C C . HIS A 1 91 ? 13.247 -1.030 -5.577 1.00 68.75 91 HIS A C 1
ATOM 714 O O . HIS A 1 91 ? 13.155 -0.565 -6.710 1.00 68.75 91 HIS A O 1
ATOM 720 N N . SER A 1 92 ? 12.427 -1.983 -5.134 1.00 71.31 92 SER A N 1
ATOM 721 C CA . SER A 1 92 ? 11.300 -2.465 -5.946 1.00 71.31 92 SER A CA 1
ATOM 722 C C . SER A 1 92 ? 10.294 -1.352 -6.270 1.00 71.31 92 SER A C 1
ATOM 724 O O . SER A 1 92 ? 9.512 -1.485 -7.208 1.00 71.31 92 SER A O 1
ATOM 726 N N . ARG A 1 93 ? 10.294 -0.263 -5.485 1.00 80.12 93 ARG A N 1
ATOM 727 C CA . ARG A 1 93 ? 9.359 0.862 -5.574 1.00 80.12 93 ARG A CA 1
ATOM 728 C C . ARG A 1 93 ? 10.082 2.170 -5.247 1.00 80.12 93 ARG A C 1
ATOM 730 O O . ARG A 1 93 ? 10.696 2.276 -4.193 1.00 80.12 93 ARG A O 1
ATOM 737 N N . LEU A 1 94 ? 9.946 3.185 -6.099 1.00 76.25 94 LEU A N 1
ATOM 738 C CA . LEU A 1 94 ? 10.472 4.534 -5.846 1.00 76.25 94 LEU A CA 1
ATOM 739 C C . LEU A 1 94 ? 9.397 5.378 -5.152 1.00 76.25 94 LEU A C 1
ATOM 741 O O . LEU A 1 94 ? 8.635 6.102 -5.790 1.00 76.25 94 LEU A O 1
ATOM 745 N N . CYS A 1 95 ? 9.269 5.209 -3.837 1.00 75.06 95 CYS A N 1
ATOM 746 C CA . CYS A 1 95 ? 8.174 5.797 -3.056 1.00 75.06 95 CYS A CA 1
ATOM 747 C C . CYS A 1 95 ? 8.397 7.265 -2.666 1.00 75.06 95 CYS A C 1
ATOM 749 O O . CYS A 1 95 ? 7.464 7.912 -2.177 1.00 75.06 95 CYS A O 1
ATOM 751 N N . PHE A 1 96 ? 9.611 7.778 -2.869 1.00 71.44 96 PHE A N 1
ATOM 752 C CA . PHE A 1 96 ? 10.005 9.141 -2.547 1.00 71.44 96 PHE A CA 1
ATOM 753 C C . PHE A 1 96 ? 10.382 9.895 -3.834 1.00 71.44 96 PHE A C 1
ATOM 755 O O . PHE A 1 96 ? 11.097 9.346 -4.674 1.00 71.44 96 PHE A O 1
ATOM 762 N N . PRO A 1 97 ? 9.901 11.137 -4.035 1.00 65.81 97 PRO A N 1
ATOM 763 C CA . PRO A 1 97 ? 10.283 11.950 -5.192 1.00 65.81 97 PRO A CA 1
ATOM 764 C C . PRO A 1 97 ? 11.800 12.127 -5.340 1.00 65.81 97 PRO A C 1
ATOM 766 O O . PRO A 1 97 ? 12.309 12.189 -6.458 1.00 65.81 97 PRO A O 1
ATOM 769 N N . GLU A 1 98 ? 12.514 12.187 -4.219 1.00 63.78 98 GLU A N 1
ATOM 770 C CA . GLU A 1 98 ? 13.968 12.315 -4.159 1.00 63.78 98 GLU A CA 1
ATOM 771 C C . GLU A 1 98 ? 14.661 11.097 -4.790 1.00 63.78 98 GLU A C 1
ATOM 773 O O . GLU A 1 98 ? 15.588 11.268 -5.582 1.00 63.78 98 GLU A O 1
ATOM 778 N N . ASP A 1 99 ? 14.143 9.890 -4.542 1.00 65.69 99 ASP A N 1
ATOM 779 C CA . ASP A 1 99 ? 14.659 8.647 -5.126 1.00 65.69 99 ASP A CA 1
ATOM 780 C C . ASP A 1 99 ? 14.466 8.621 -6.646 1.00 65.69 99 ASP A C 1
ATOM 782 O O . ASP A 1 99 ? 15.340 8.172 -7.385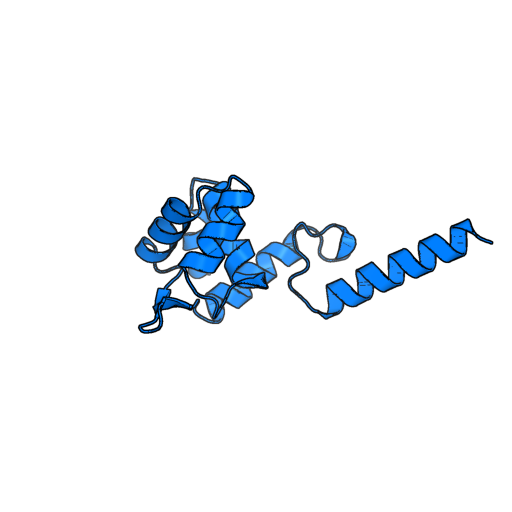 1.00 65.69 99 ASP A O 1
ATOM 786 N N . VAL A 1 100 ? 13.335 9.137 -7.141 1.00 68.12 100 VAL A N 1
ATOM 787 C CA . VAL A 1 100 ? 13.073 9.234 -8.586 1.00 68.12 100 VAL A CA 1
ATOM 788 C C . VAL A 1 100 ? 14.090 10.160 -9.252 1.00 68.12 100 VAL A C 1
ATOM 790 O O . VAL A 1 100 ? 14.655 9.814 -10.288 1.00 68.12 100 VAL A O 1
ATOM 793 N N . LEU A 1 101 ? 14.359 11.322 -8.652 1.00 65.00 101 LEU A N 1
ATOM 794 C CA . LEU A 1 101 ? 15.349 12.266 -9.172 1.00 65.00 101 LEU A CA 1
ATOM 795 C C . LEU A 1 101 ? 16.768 11.688 -9.135 1.00 65.00 101 LEU A C 1
ATOM 797 O O . LEU A 1 101 ? 17.521 11.880 -10.093 1.00 65.00 101 LEU A O 1
ATOM 801 N N . GLU A 1 102 ? 17.133 10.964 -8.076 1.00 67.25 102 GLU A N 1
ATOM 802 C CA . GLU A 1 102 ? 18.435 10.302 -7.969 1.00 67.25 102 GLU A CA 1
ATOM 803 C C . GLU A 1 102 ? 18.618 9.223 -9.049 1.00 67.25 102 G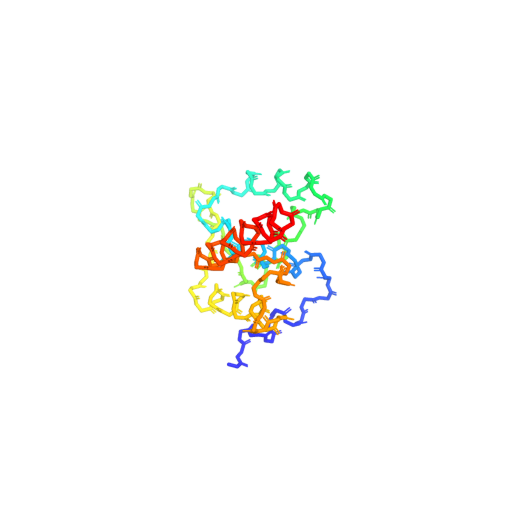LU A C 1
ATOM 805 O O . GLU A 1 102 ? 19.651 9.192 -9.725 1.00 67.25 102 GLU A O 1
ATOM 810 N N . VAL A 1 103 ? 17.608 8.373 -9.267 1.00 67.44 103 VAL A N 1
ATOM 811 C CA . VAL A 1 103 ? 17.645 7.329 -10.304 1.00 67.44 103 VAL A CA 1
ATOM 812 C C . VAL A 1 103 ? 17.784 7.943 -11.697 1.00 67.44 103 VAL A C 1
ATOM 814 O O . VAL A 1 103 ? 18.696 7.572 -12.438 1.00 67.44 103 VAL A O 1
ATOM 817 N N . LEU A 1 104 ? 16.954 8.936 -12.029 1.00 69.50 104 LEU A N 1
ATOM 818 C CA . LEU A 1 104 ? 16.991 9.610 -13.333 1.00 69.50 104 LEU A CA 1
ATOM 819 C C . LEU A 1 104 ? 18.322 10.342 -13.574 1.00 69.50 104 LEU A C 1
ATOM 821 O O . LEU A 1 104 ? 18.862 10.335 -14.686 1.00 69.50 104 LEU A O 1
ATOM 825 N N . SER A 1 105 ? 18.891 10.946 -12.528 1.00 70.94 105 SER A N 1
ATOM 826 C CA . SER A 1 105 ? 20.192 11.618 -12.611 1.00 70.94 105 SER A CA 1
ATOM 827 C C . SER A 1 105 ? 21.320 10.616 -12.870 1.00 70.94 105 SER A C 1
ATOM 829 O O . SER A 1 105 ? 22.179 10.852 -13.722 1.00 70.94 105 SER A O 1
ATOM 831 N N . ASN A 1 106 ? 21.296 9.462 -12.200 1.00 62.53 106 ASN A N 1
ATOM 832 C CA . ASN A 1 106 ? 22.288 8.405 -12.390 1.00 62.53 106 ASN A CA 1
ATOM 833 C C . ASN A 1 106 ? 22.217 7.756 -13.783 1.00 62.53 106 ASN A C 1
ATOM 835 O O . ASN A 1 106 ? 23.263 7.449 -14.362 1.00 62.53 106 ASN A O 1
ATOM 839 N N . GLU A 1 107 ? 21.025 7.576 -14.358 1.00 63.31 107 GLU A N 1
ATOM 840 C CA . GLU A 1 107 ? 20.868 7.095 -15.739 1.00 63.31 107 GLU A CA 1
ATOM 841 C C . GLU A 1 107 ? 21.416 8.089 -16.767 1.00 63.31 107 GLU A C 1
ATOM 843 O O . GLU A 1 107 ? 22.138 7.702 -17.693 1.00 63.31 107 GLU A O 1
ATOM 848 N N . THR A 1 108 ? 21.146 9.381 -16.568 1.00 60.47 108 THR A N 1
ATOM 849 C CA . THR A 1 108 ? 21.668 10.449 -17.431 1.00 60.47 108 THR A CA 1
ATOM 850 C C . THR A 1 108 ? 23.201 10.472 -17.396 1.00 60.47 108 THR A C 1
ATOM 852 O O . THR A 1 108 ? 23.854 10.516 -18.439 1.00 60.47 108 THR A O 1
ATOM 855 N N . VAL A 1 109 ? 23.798 10.338 -16.206 1.00 59.06 109 VAL A N 1
ATOM 856 C CA . VAL A 1 109 ? 25.258 10.254 -16.030 1.00 59.06 109 VAL A CA 1
ATOM 857 C C . VAL A 1 109 ? 25.845 8.981 -16.650 1.00 59.06 109 VAL A C 1
ATOM 859 O O . VAL A 1 109 ? 26.905 9.047 -17.273 1.00 59.06 109 VAL A O 1
ATOM 862 N N . ARG A 1 110 ? 25.185 7.820 -16.524 1.00 58.94 110 ARG A N 1
ATOM 863 C CA . ARG A 1 110 ? 25.617 6.582 -17.203 1.00 58.94 110 ARG A CA 1
ATOM 864 C C . ARG A 1 110 ? 25.606 6.735 -18.717 1.00 58.94 110 ARG A C 1
ATOM 866 O O . ARG A 1 110 ? 26.575 6.352 -19.362 1.00 58.94 110 ARG A O 1
ATOM 873 N N . THR A 1 111 ? 24.548 7.320 -19.267 1.00 59.81 111 THR A N 1
ATOM 874 C CA . THR A 1 111 ? 24.412 7.535 -20.713 1.00 59.81 111 THR A CA 1
ATOM 875 C C . THR A 1 111 ? 25.536 8.428 -21.238 1.00 59.81 111 THR A C 1
ATOM 877 O O . THR A 1 111 ? 26.170 8.092 -22.233 1.00 59.81 111 THR A O 1
ATOM 880 N N . LEU A 1 112 ? 25.869 9.505 -20.519 1.00 56.03 112 LEU A N 1
ATOM 881 C CA . LEU A 1 112 ? 26.988 10.383 -20.876 1.00 56.03 112 LEU A CA 1
ATOM 882 C C . LEU A 1 112 ? 28.355 9.687 -20.770 1.00 56.03 112 LEU A C 1
ATOM 884 O O . LEU A 1 112 ? 29.203 9.905 -21.627 1.00 56.03 112 LEU A O 1
ATOM 888 N N . LYS A 1 113 ? 28.566 8.811 -19.778 1.00 52.44 113 LYS A N 1
ATOM 889 C CA . LYS A 1 113 ? 29.798 8.004 -19.654 1.00 52.44 113 LYS A CA 1
ATOM 890 C C . LYS A 1 113 ? 29.965 6.936 -20.737 1.00 52.44 113 LYS A C 1
ATOM 892 O O . LYS A 1 113 ? 31.075 6.467 -20.928 1.00 52.44 113 LYS A O 1
ATOM 897 N N . HIS A 1 114 ? 28.888 6.503 -21.387 1.00 54.78 114 HIS A N 1
ATOM 898 C CA . HIS A 1 114 ? 28.961 5.571 -22.517 1.00 54.78 114 HIS A CA 1
ATOM 899 C C . HIS A 1 114 ? 29.167 6.280 -23.864 1.00 54.78 114 HIS A C 1
ATOM 901 O O . HIS A 1 114 ? 29.489 5.623 -24.850 1.00 54.78 114 HIS A O 1
ATOM 907 N N . LEU A 1 115 ? 28.962 7.600 -23.907 1.00 55.09 115 LEU A N 1
ATOM 908 C CA . LEU A 1 115 ? 29.121 8.445 -25.095 1.00 55.09 115 LEU A CA 1
ATOM 909 C C . LEU A 1 115 ? 30.460 9.208 -25.127 1.00 55.09 115 LEU A C 1
ATOM 911 O O . LEU A 1 115 ? 30.758 9.842 -26.139 1.00 55.09 115 LEU A O 1
ATOM 915 N N . LEU A 1 116 ? 31.239 9.159 -24.041 1.00 43.97 116 LEU A N 1
ATOM 916 C CA . LEU A 1 116 ? 32.585 9.728 -23.890 1.00 43.97 116 LEU A CA 1
ATOM 917 C C . LEU A 1 116 ? 33.606 8.602 -23.717 1.00 43.97 116 LEU A C 1
ATOM 919 O O . LEU A 1 116 ? 34.719 8.747 -24.265 1.00 43.97 116 LEU A O 1
#

Nearest PDB structures (foldseek):
  2qqb-assembly1_A-2  TM=6.136E-01  e=6.485E-02  Corynebacterium diphtheriae
  4yif-assembly3_F  TM=5.347E-01  e=3.384E-01  Mycobacterium tuberculosis H37Rv
  4aih-assembly1_B  TM=4.473E-01  e=1.910E-01  Yersinia pseudotuberculosis YPIII
  2hr3-assembly1_A  TM=5.133E-01  e=7.731E-01  Pseudomonas aeruginosa
  7kfo-assembly1_A-2  TM=4.496E-01  e=2.137E+00  Variovorax paradoxus

Foldseek 3Di:
DVLVVLLVPPPDVLLNVLLLCCLQPFAFHALVVSCVVSVVVVSNSVVSVVVCVVSVQWDQDPVRGIHGDVVSSVVSVVVQCVQPVVQLVPGPDNRDPVSVVVNVVVVVVVVVVVVD

pLDDT: mean 85.14, std 15.05, range [43.97, 98.38]

Organism: Trifolium pratense (NCBI:txid57577)

Solvent-accessible surface area (backbone atoms only — not comparable to full-atom values): 6572 Å² total; per-residue (Å²): 136,64,67,62,58,66,57,68,68,50,86,50,66,57,41,52,49,52,52,42,49,34,50,50,72,38,64,70,36,43,49,66,64,53,30,56,56,38,39,75,70,71,48,55,26,68,60,35,53,50,53,33,37,76,68,69,67,33,42,73,45,99,85,45,21,30,43,58,56,67,72,57,29,54,49,36,52,49,56,47,45,66,72,32,82,89,37,57,78,67,30,98,58,73,66,43,74,67,40,48,53,52,39,55,51,51,52,53,53,51,54,51,63,74,75,107

Sequence (116 aa):
QKLRISYDGLEDHTIKDIFLDICCFFIGKKRAYVSDILNGCGLHADIGIAVLIDRSLLKVEKNNKLRMHDLLRDMGRAIVGESSPKEPAKHSRLCFPEDVLEVLSNETVRTLKHLL

Radius of gyration: 16.14 Å; Cα contacts (8 Å, |Δi|>4): 121; chains: 1; bounding box: 50×27×42 Å

Mean predicted aligned error: 7.46 Å

InterPro domains:
  IPR036390 Winged helix DNA-binding domain superfamily [SSF46785] (3-104)
  IPR044974 Disease resistance protein, plants [PTHR11017] (2-107)
  IPR058192 Disease resistance protein Roq1-like, winged-helix domain [PF23282] (16-84)